Protein AF-I9Q8H5-F1 (afdb_monomer_lite)

Structure (mmCIF, N/CA/C/O backbone):
data_AF-I9Q8H5-F1
#
_entry.id   AF-I9Q8H5-F1
#
loop_
_atom_site.group_PDB
_atom_site.id
_atom_site.type_symbol
_atom_site.label_atom_id
_atom_site.label_alt_id
_atom_site.label_comp_id
_atom_site.label_asym_id
_atom_site.label_entity_id
_atom_site.label_seq_id
_atom_site.pdbx_PDB_ins_code
_atom_site.Cartn_x
_atom_site.Cartn_y
_atom_site.Cartn_z
_atom_site.occupancy
_atom_site.B_iso_or_equiv
_atom_site.auth_seq_id
_atom_site.auth_comp_id
_atom_site.auth_asym_id
_atom_site.auth_atom_id
_atom_site.pdbx_PDB_model_num
ATOM 1 N N . MET A 1 1 ? 17.494 -10.003 -11.909 1.00 40.56 1 MET A N 1
ATOM 2 C CA . MET A 1 1 ? 17.596 -9.037 -10.790 1.00 40.56 1 MET A CA 1
ATOM 3 C C . MET A 1 1 ? 16.696 -7.849 -11.119 1.00 40.56 1 MET A C 1
ATOM 5 O O . MET A 1 1 ? 16.893 -7.300 -12.181 1.00 40.56 1 MET A O 1
ATOM 9 N N . GLY A 1 2 ? 15.689 -7.416 -10.366 1.00 45.06 2 GLY A N 1
ATOM 10 C CA . GLY A 1 2 ? 15.198 -7.825 -9.058 1.00 45.06 2 GLY A CA 1
ATOM 11 C C . GLY A 1 2 ? 14.088 -6.865 -8.608 1.00 45.06 2 GLY A C 1
ATOM 12 O O . GLY A 1 2 ? 14.396 -5.853 -7.997 1.00 45.06 2 GLY A O 1
ATOM 13 N N . SER A 1 3 ? 12.819 -7.189 -8.875 1.00 42.25 3 SER A N 1
ATOM 14 C CA . SER A 1 3 ? 11.714 -6.251 -8.578 1.00 42.25 3 SER A CA 1
ATOM 15 C C . SER A 1 3 ? 10.619 -6.814 -7.671 1.00 42.25 3 SER A C 1
ATOM 17 O O . SER A 1 3 ? 9.745 -6.073 -7.247 1.00 42.25 3 SER A O 1
ATOM 19 N N . TYR A 1 4 ? 10.666 -8.102 -7.317 1.00 43.47 4 TYR A N 1
ATOM 20 C CA . TYR A 1 4 ? 9.568 -8.741 -6.566 1.00 43.47 4 TYR A CA 1
ATOM 21 C C . TYR A 1 4 ? 10.031 -9.506 -5.321 1.00 43.47 4 TYR A C 1
ATOM 23 O O . TYR A 1 4 ? 9.217 -9.984 -4.536 1.00 43.47 4 TYR A O 1
ATOM 31 N N . LYS A 1 5 ? 11.351 -9.579 -5.087 1.00 36.22 5 LYS A N 1
ATOM 32 C CA . LYS A 1 5 ? 11.931 -10.346 -3.971 1.00 36.22 5 LYS A CA 1
ATOM 33 C C . LYS A 1 5 ? 11.720 -9.691 -2.595 1.00 36.22 5 LYS A C 1
ATOM 35 O O . LYS A 1 5 ? 11.946 -10.343 -1.587 1.00 36.22 5 LYS A O 1
ATOM 40 N N . PHE A 1 6 ? 11.243 -8.445 -2.548 1.00 45.34 6 PHE A N 1
ATOM 41 C CA . PHE A 1 6 ? 10.942 -7.737 -1.296 1.00 45.34 6 PHE A CA 1
ATOM 42 C C . PHE A 1 6 ? 9.490 -7.881 -0.823 1.00 45.34 6 PHE A C 1
ATOM 44 O O . PHE A 1 6 ? 9.233 -7.825 0.373 1.00 45.34 6 PHE A O 1
ATOM 51 N N . ILE A 1 7 ? 8.541 -8.120 -1.732 1.00 45.59 7 ILE A N 1
ATOM 52 C CA . ILE A 1 7 ? 7.111 -8.227 -1.396 1.00 45.59 7 ILE A CA 1
ATOM 53 C C . ILE A 1 7 ? 6.712 -9.650 -0.974 1.00 45.59 7 ILE A C 1
ATOM 55 O O . ILE A 1 7 ? 5.669 -9.840 -0.366 1.00 45.59 7 ILE A O 1
ATOM 59 N N . LEU A 1 8 ? 7.551 -10.661 -1.214 1.00 44.62 8 LEU A N 1
ATOM 60 C CA . LEU A 1 8 ? 7.278 -12.047 -0.804 1.00 44.62 8 LEU A CA 1
ATOM 61 C C . LEU A 1 8 ? 7.878 -12.436 0.558 1.00 44.62 8 LEU A C 1
ATOM 63 O O . LEU A 1 8 ? 7.758 -13.584 0.972 1.00 44.62 8 LEU A O 1
ATOM 67 N N . ILE A 1 9 ? 8.450 -11.489 1.310 1.00 45.59 9 ILE A N 1
ATOM 68 C CA . ILE A 1 9 ? 8.857 -11.720 2.714 1.00 45.59 9 ILE A CA 1
ATOM 69 C C . ILE A 1 9 ? 7.646 -11.656 3.672 1.00 45.59 9 ILE A C 1
ATOM 71 O O . ILE A 1 9 ? 7.787 -11.707 4.889 1.00 45.59 9 ILE A O 1
ATOM 75 N N . TRP A 1 10 ? 6.431 -11.599 3.123 1.00 36.06 10 TRP A N 1
ATOM 76 C CA . TRP A 1 10 ? 5.165 -11.634 3.853 1.00 36.06 10 TRP A CA 1
ATOM 77 C C . TRP A 1 10 ? 4.875 -12.947 4.597 1.00 36.06 10 TRP A C 1
ATOM 79 O O . TRP A 1 10 ? 3.859 -13.032 5.277 1.00 36.06 10 TRP A O 1
ATOM 89 N N . PHE A 1 11 ? 5.759 -13.950 4.532 1.00 45.16 11 PHE A N 1
ATOM 90 C CA . PHE A 1 11 ? 5.576 -15.219 5.246 1.00 45.16 11 PHE A CA 1
ATOM 91 C C . PHE A 1 11 ? 6.716 -15.643 6.182 1.00 45.16 11 PHE A C 1
ATOM 93 O O . PHE A 1 11 ? 6.673 -16.750 6.712 1.00 45.16 11 PHE A O 1
ATOM 100 N N . GLY A 1 12 ? 7.721 -14.805 6.456 1.00 40.97 12 GLY A N 1
ATOM 101 C CA . GLY A 1 12 ? 8.827 -15.281 7.291 1.00 40.97 12 GLY A CA 1
ATOM 102 C C . GLY A 1 12 ? 9.800 -14.225 7.778 1.00 40.97 12 GLY A C 1
ATOM 103 O O . GLY A 1 12 ? 10.884 -14.076 7.228 1.00 40.97 12 GLY A O 1
ATOM 104 N N . GLY A 1 13 ? 9.437 -13.563 8.875 1.00 49.59 13 GLY A N 1
ATOM 105 C CA . GLY A 1 13 ? 10.364 -13.412 9.997 1.00 49.59 13 GLY A CA 1
ATOM 106 C C . GLY A 1 13 ? 11.635 -12.597 9.769 1.00 49.59 13 GLY A C 1
ATOM 107 O O . GLY A 1 13 ? 12.712 -13.042 10.150 1.00 49.59 13 GLY A O 1
ATOM 108 N N . THR A 1 14 ? 11.527 -11.368 9.264 1.00 44.81 14 THR A N 1
ATOM 109 C CA . THR A 1 14 ? 12.514 -10.340 9.630 1.00 44.81 14 THR A CA 1
ATOM 110 C C . THR A 1 14 ? 11.786 -9.085 10.101 1.00 44.81 14 THR A C 1
ATOM 112 O O . THR A 1 14 ? 10.843 -8.658 9.433 1.00 44.81 14 THR A O 1
ATOM 115 N N . PRO A 1 15 ? 12.189 -8.470 11.231 1.00 44.88 15 PRO A N 1
ATOM 116 C CA . PRO A 1 15 ? 11.691 -7.168 11.653 1.00 44.88 15 PRO A CA 1
ATOM 117 C C . PRO A 1 15 ? 12.343 -6.109 10.760 1.00 44.88 15 PRO A C 1
ATOM 119 O O . PRO A 1 15 ? 13.137 -5.281 11.204 1.00 44.88 15 PRO A O 1
ATOM 122 N N . LEU A 1 16 ? 12.093 -6.178 9.453 1.00 46.56 16 LEU A N 1
ATOM 123 C CA . LEU A 1 16 ? 12.578 -5.179 8.525 1.00 46.56 16 LEU A CA 1
ATOM 124 C C . LEU A 1 16 ? 11.653 -3.974 8.642 1.00 46.56 16 LEU A C 1
ATOM 126 O O . LEU A 1 16 ? 10.755 -3.815 7.828 1.00 46.56 16 LEU A O 1
ATOM 130 N N . ASN A 1 17 ? 11.881 -3.190 9.702 1.00 54.84 17 ASN A N 1
ATOM 131 C CA . ASN A 1 17 ? 11.375 -1.840 9.942 1.00 54.84 17 ASN A CA 1
ATOM 132 C C . ASN A 1 17 ? 10.104 -1.538 9.148 1.00 54.84 17 ASN A C 1
ATOM 134 O O . ASN A 1 17 ? 10.157 -0.992 8.051 1.00 54.84 17 ASN A O 1
ATOM 138 N N . GLU A 1 18 ? 8.973 -1.903 9.723 1.00 53.94 18 GLU A N 1
ATOM 139 C CA . GLU A 1 18 ? 7.631 -1.580 9.260 1.00 53.94 18 GLU A CA 1
ATOM 140 C C . GLU A 1 18 ? 7.487 -0.165 8.661 1.00 53.94 18 GLU A C 1
ATOM 142 O O . GLU A 1 18 ? 6.978 -0.007 7.551 1.00 53.94 18 GLU A O 1
ATOM 147 N N . TYR A 1 19 ? 8.089 0.840 9.305 1.00 57.19 19 TYR A N 1
ATOM 148 C CA . TYR A 1 19 ? 8.165 2.221 8.817 1.00 57.19 19 TYR A CA 1
ATOM 149 C C . TYR A 1 19 ? 8.825 2.372 7.434 1.00 57.19 19 TYR A C 1
ATOM 151 O O . TYR A 1 19 ? 8.426 3.219 6.638 1.00 57.19 19 TYR A O 1
ATOM 159 N N . ARG A 1 20 ? 9.833 1.553 7.107 1.00 65.06 20 ARG A N 1
ATOM 160 C CA . ARG A 1 20 ? 10.468 1.538 5.777 1.00 65.06 20 ARG A CA 1
ATOM 161 C C . ARG A 1 20 ? 9.576 0.884 4.727 1.00 65.06 20 ARG A C 1
ATOM 163 O O . ARG A 1 20 ? 9.661 1.268 3.564 1.00 65.06 20 ARG A O 1
ATOM 170 N N . GLY A 1 21 ? 8.737 -0.074 5.124 1.00 70.19 21 GLY A N 1
ATOM 171 C CA . GLY A 1 21 ? 7.793 -0.743 4.230 1.00 70.19 21 GLY A CA 1
ATOM 172 C C . GLY A 1 21 ? 6.774 0.236 3.657 1.00 70.19 21 GLY A C 1
ATOM 173 O O . GLY A 1 21 ? 6.605 0.303 2.443 1.00 70.19 21 GLY A O 1
ATOM 174 N N . VAL A 1 22 ? 6.175 1.066 4.513 1.00 75.62 22 VAL A N 1
ATOM 175 C CA . VAL A 1 22 ? 5.197 2.085 4.097 1.00 75.62 22 VAL A CA 1
ATOM 176 C C . VAL A 1 22 ? 5.843 3.135 3.203 1.00 75.62 22 VAL A C 1
ATOM 178 O O . VAL A 1 22 ? 5.330 3.402 2.122 1.00 75.62 22 VAL A O 1
ATOM 181 N N . SER A 1 23 ? 6.997 3.683 3.591 1.00 79.50 23 SER A N 1
ATOM 182 C CA . SER A 1 23 ? 7.698 4.678 2.768 1.00 79.50 23 SER A CA 1
ATOM 183 C C . SER A 1 23 ? 8.068 4.137 1.386 1.00 79.50 23 SER A C 1
ATOM 185 O O . SER A 1 23 ? 7.980 4.856 0.394 1.00 79.50 23 SER A O 1
ATOM 187 N N . LEU A 1 24 ? 8.438 2.856 1.297 1.00 80.25 24 LEU A N 1
ATOM 188 C CA . LEU A 1 24 ? 8.690 2.200 0.020 1.00 80.25 24 LEU A CA 1
ATOM 189 C C . LEU A 1 24 ? 7.399 2.030 -0.796 1.00 80.25 24 LEU A C 1
ATOM 191 O O . LEU A 1 24 ? 7.420 2.256 -2.001 1.00 80.25 24 LEU A O 1
ATOM 195 N N . LEU A 1 25 ? 6.280 1.670 -0.162 1.00 80.75 25 LEU A N 1
ATOM 196 C CA . LEU A 1 25 ? 4.976 1.584 -0.828 1.00 80.75 25 LEU A CA 1
ATOM 197 C C . LEU A 1 25 ? 4.501 2.945 -1.345 1.00 80.75 25 LEU A C 1
ATOM 199 O O . LEU A 1 25 ? 3.990 3.005 -2.456 1.00 80.75 25 LEU A O 1
ATOM 203 N N . VAL A 1 26 ? 4.725 4.025 -0.592 1.00 82.88 26 VAL A N 1
ATOM 204 C CA . VAL A 1 26 ? 4.438 5.405 -1.022 1.00 82.88 26 VAL A CA 1
ATOM 205 C C . VAL A 1 26 ? 5.317 5.804 -2.207 1.00 82.88 26 VAL A C 1
ATOM 207 O O . VAL A 1 26 ? 4.844 6.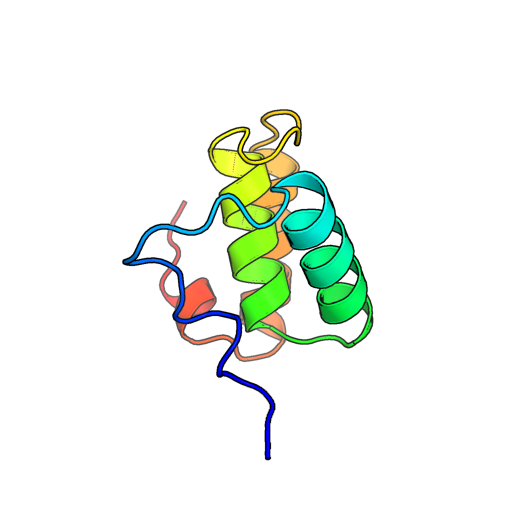393 -3.172 1.00 82.88 26 VAL A O 1
ATOM 210 N N . PHE A 1 27 ? 6.600 5.444 -2.189 1.00 84.56 27 PHE A N 1
ATOM 211 C CA . PHE A 1 27 ? 7.470 5.679 -3.340 1.00 84.56 27 PHE A CA 1
ATOM 212 C C . PHE A 1 27 ? 7.003 4.889 -4.574 1.00 84.56 27 PHE A C 1
ATOM 214 O O . PHE A 1 27 ? 6.967 5.410 -5.683 1.00 84.56 27 PHE A O 1
ATOM 221 N N . MET A 1 28 ? 6.598 3.633 -4.389 1.00 81.19 28 MET A N 1
ATOM 222 C CA . MET A 1 28 ? 6.078 2.806 -5.475 1.00 81.19 28 MET A CA 1
ATOM 223 C C . MET A 1 28 ? 4.699 3.265 -5.974 1.00 81.19 28 MET A C 1
ATOM 225 O O . MET A 1 28 ? 4.420 3.110 -7.160 1.00 81.19 28 MET A O 1
ATOM 229 N N . SER A 1 29 ? 3.847 3.839 -5.118 1.00 80.69 29 SER A N 1
ATOM 230 C CA . SER A 1 29 ? 2.564 4.408 -5.549 1.00 80.69 29 SER A CA 1
ATOM 231 C C . SER A 1 29 ? 2.765 5.650 -6.415 1.00 80.69 29 SER A C 1
ATOM 233 O O . SER A 1 29 ? 2.053 5.811 -7.398 1.00 80.69 29 SER A O 1
ATOM 235 N N . GLN A 1 30 ? 3.783 6.469 -6.128 1.00 81.69 30 GLN A N 1
ATOM 236 C CA . GLN A 1 30 ? 4.194 7.580 -6.999 1.00 81.69 30 GLN A CA 1
ATOM 237 C C . GLN A 1 30 ? 4.713 7.112 -8.365 1.00 81.69 30 GLN A C 1
ATOM 239 O O . GLN A 1 30 ? 4.645 7.859 -9.335 1.00 81.69 30 GLN A O 1
ATOM 244 N N . LEU A 1 31 ? 5.223 5.881 -8.449 1.00 81.31 31 LEU A N 1
ATOM 245 C CA . LEU A 1 31 ? 5.621 5.234 -9.702 1.00 81.31 31 LEU A CA 1
ATOM 246 C C . LEU A 1 31 ? 4.453 4.512 -10.397 1.00 81.31 31 LEU A C 1
ATOM 248 O O . LEU A 1 31 ? 4.696 3.704 -11.292 1.00 81.31 31 LEU A O 1
ATOM 252 N N . GLU A 1 32 ? 3.212 4.753 -9.960 1.00 81.06 32 GLU A N 1
ATOM 253 C CA . GLU A 1 32 ? 1.989 4.129 -10.483 1.00 81.06 32 GLU A CA 1
ATOM 254 C C . GLU A 1 32 ? 2.045 2.593 -10.461 1.00 81.06 32 GLU A C 1
ATOM 256 O O . GLU A 1 32 ? 1.446 1.911 -11.291 1.00 81.06 32 GLU A O 1
ATOM 261 N N . ILE A 1 33 ? 2.771 2.012 -9.495 1.00 83.00 33 ILE A N 1
ATOM 262 C CA . ILE A 1 33 ? 2.844 0.560 -9.341 1.00 83.00 33 ILE A CA 1
ATOM 263 C C . ILE A 1 33 ? 1.538 0.095 -8.687 1.00 83.00 33 ILE A C 1
ATOM 265 O O . ILE A 1 33 ? 1.348 0.294 -7.480 1.00 83.00 33 ILE A O 1
ATOM 269 N N . PRO A 1 34 ? 0.652 -0.603 -9.420 1.00 81.94 34 PRO A N 1
ATOM 270 C CA . PRO A 1 34 ? -0.714 -0.825 -8.952 1.00 81.94 34 PRO A CA 1
ATOM 271 C C . PRO A 1 34 ? -0.742 -1.692 -7.687 1.00 81.94 34 PRO A C 1
ATOM 273 O O . PRO A 1 34 ? -1.502 -1.455 -6.750 1.00 81.94 34 PRO A O 1
ATOM 276 N N . TYR A 1 35 ? 0.166 -2.665 -7.605 1.00 80.69 35 TYR A N 1
ATOM 277 C CA . TYR A 1 35 ? 0.285 -3.561 -6.457 1.00 80.69 35 TYR A CA 1
ATOM 278 C C . TYR A 1 35 ? 0.731 -2.846 -5.169 1.00 80.69 35 TYR A C 1
ATOM 280 O O . TYR A 1 35 ? 0.348 -3.247 -4.070 1.00 80.69 35 TYR A O 1
ATOM 288 N N . ALA A 1 36 ? 1.516 -1.770 -5.283 1.00 84.81 36 ALA A N 1
ATOM 289 C CA . ALA A 1 36 ? 1.945 -0.996 -4.124 1.00 84.81 36 ALA A CA 1
ATOM 290 C C . ALA A 1 36 ? 0.795 -0.177 -3.533 1.00 84.81 36 ALA A C 1
ATOM 292 O O . ALA A 1 36 ? 0.641 -0.138 -2.316 1.00 84.81 36 ALA A O 1
ATOM 293 N N . MET A 1 37 ? -0.054 0.398 -4.388 1.00 85.81 37 MET A N 1
ATOM 294 C CA . MET A 1 37 ? -1.268 1.102 -3.965 1.00 85.81 37 MET A CA 1
ATOM 295 C C . MET A 1 37 ? -2.239 0.167 -3.241 1.00 85.81 37 MET A C 1
ATOM 297 O O . MET A 1 37 ? -2.786 0.537 -2.207 1.00 85.81 37 MET A O 1
ATOM 301 N N . TYR A 1 38 ? -2.379 -1.078 -3.712 1.00 86.38 38 TYR A N 1
ATOM 302 C CA . TYR A 1 38 ? -3.161 -2.101 -3.014 1.00 86.38 38 TYR A CA 1
ATOM 303 C C . TYR A 1 38 ? -2.595 -2.405 -1.615 1.00 86.38 38 TYR A C 1
ATOM 305 O O . TYR A 1 38 ? -3.321 -2.392 -0.623 1.00 86.38 38 TYR A O 1
ATOM 313 N N . LEU A 1 39 ? -1.283 -2.631 -1.496 1.00 84.38 39 LEU A N 1
ATOM 314 C CA . LEU A 1 39 ? -0.651 -2.888 -0.197 1.00 84.38 39 LEU A CA 1
ATOM 315 C C . LEU A 1 39 ? -0.715 -1.678 0.750 1.00 84.38 39 LEU A C 1
ATOM 317 O O . LEU A 1 39 ? -0.873 -1.859 1.957 1.00 84.38 39 LEU A O 1
ATOM 321 N N . LEU A 1 40 ? -0.628 -0.458 0.217 1.00 85.75 40 LEU A N 1
ATOM 322 C CA . LEU A 1 40 ? -0.803 0.770 0.988 1.00 85.75 40 LEU A CA 1
ATOM 323 C C . LEU A 1 40 ? -2.253 0.904 1.476 1.00 85.75 40 LEU A C 1
ATOM 325 O O . LEU A 1 40 ? -2.477 1.195 2.648 1.00 85.75 40 LEU A O 1
ATOM 329 N N . GLY A 1 41 ? -3.235 0.577 0.630 1.00 88.25 41 GLY A N 1
ATOM 330 C CA . GLY A 1 41 ? -4.639 0.486 1.031 1.00 88.25 41 GLY A CA 1
ATOM 331 C C . GLY A 1 41 ? -4.854 -0.528 2.158 1.00 88.25 41 GLY A C 1
ATOM 332 O O . GLY A 1 41 ? -5.498 -0.215 3.156 1.00 88.25 41 GLY A O 1
ATOM 333 N N . LYS A 1 42 ? -4.213 -1.704 2.087 1.00 85.06 42 LYS A N 1
ATOM 334 C CA . LYS A 1 42 ? -4.222 -2.702 3.175 1.00 85.06 42 LYS A CA 1
ATOM 335 C C . LYS A 1 42 ? -3.602 -2.166 4.467 1.00 85.06 42 LYS A C 1
ATOM 337 O O . LYS A 1 42 ? -4.088 -2.513 5.548 1.00 85.06 42 LYS A O 1
ATOM 342 N N . ALA A 1 43 ? -2.551 -1.348 4.367 1.00 85.31 43 ALA A N 1
ATOM 343 C CA . ALA A 1 43 ? -1.922 -0.691 5.512 1.00 85.31 43 ALA A CA 1
ATOM 344 C C . ALA A 1 43 ? -2.911 0.241 6.220 1.00 85.31 43 ALA A C 1
ATOM 346 O O . ALA A 1 43 ? -3.125 0.103 7.423 1.00 85.31 43 ALA A O 1
ATOM 347 N N . HIS A 1 44 ? -3.557 1.127 5.456 1.00 86.94 44 HIS A N 1
ATOM 348 C CA . HIS A 1 44 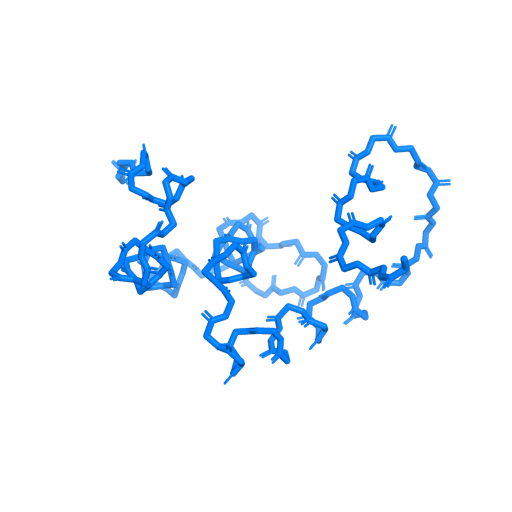? -4.560 2.068 5.952 1.00 86.94 44 HIS A CA 1
ATOM 349 C C . HIS A 1 44 ? -5.823 1.361 6.468 1.00 86.94 44 HIS A C 1
ATOM 351 O O . HIS A 1 44 ? -6.367 1.748 7.494 1.00 86.94 44 HIS A O 1
ATOM 357 N N . GLU A 1 45 ? -6.266 0.267 5.847 1.00 86.00 45 GLU A N 1
ATOM 358 C CA . GLU A 1 45 ? -7.417 -0.515 6.319 1.00 86.00 45 GLU A CA 1
ATOM 359 C C . GLU A 1 45 ? -7.175 -1.140 7.701 1.00 86.00 45 GLU A C 1
ATOM 361 O O . GLU A 1 45 ? -8.080 -1.188 8.537 1.00 86.00 45 GLU A O 1
ATOM 366 N N . ASN A 1 46 ? -5.965 -1.648 7.940 1.00 80.31 46 ASN A N 1
ATOM 367 C CA . ASN A 1 46 ? -5.644 -2.422 9.140 1.00 80.31 46 ASN A CA 1
ATOM 368 C C . ASN A 1 46 ? -4.890 -1.606 10.200 1.00 80.31 46 ASN A C 1
ATOM 370 O O . ASN A 1 46 ? -4.723 -2.085 11.319 1.00 80.31 46 ASN A O 1
ATOM 374 N N . GLY A 1 47 ? -4.477 -0.377 9.879 1.00 80.81 47 GLY A N 1
ATOM 375 C CA . GLY A 1 47 ? -3.638 0.448 10.747 1.00 80.81 47 GLY A CA 1
ATOM 376 C C . GLY A 1 47 ? -2.259 -0.178 10.982 1.00 80.81 47 GLY A C 1
ATOM 377 O O . GLY A 1 47 ? -1.778 -0.227 12.112 1.00 80.81 47 GLY A O 1
ATOM 378 N N . LEU A 1 48 ? -1.670 -0.764 9.935 1.00 75.38 48 LEU A N 1
ATOM 379 C CA . LEU A 1 48 ? -0.405 -1.497 10.028 1.00 75.38 48 LEU A CA 1
ATOM 380 C C . LEU A 1 48 ? 0.795 -0.571 9.837 1.00 75.38 48 LEU A C 1
ATOM 382 O O . LEU A 1 48 ? 0.712 0.456 9.167 1.00 75.38 48 LEU A O 1
ATOM 386 N N . TRP A 1 49 ? 1.936 -0.979 10.392 1.00 70.12 49 TRP A N 1
ATOM 387 C CA . TRP A 1 49 ? 3.241 -0.350 10.168 1.00 70.12 49 TRP A CA 1
ATOM 388 C C . TRP A 1 49 ? 3.328 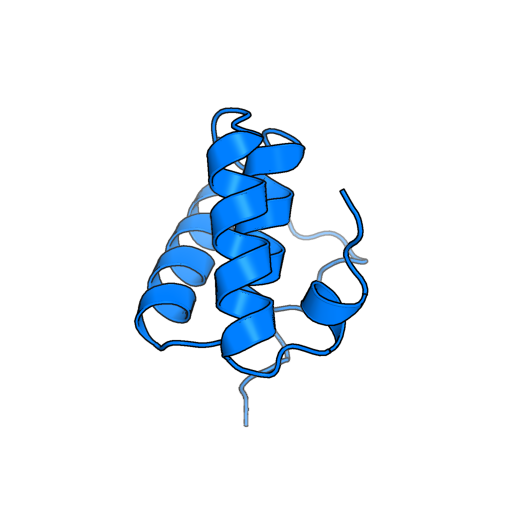1.141 10.533 1.00 70.12 49 TRP A C 1
ATOM 390 O O . TRP A 1 49 ? 4.037 1.912 9.887 1.00 70.12 49 TRP A O 1
ATOM 400 N N . GLY A 1 50 ? 2.594 1.547 11.572 1.00 70.88 50 GLY A N 1
ATOM 401 C CA . GLY A 1 50 ? 2.553 2.934 12.045 1.00 70.88 50 GLY A CA 1
ATOM 402 C C . GLY A 1 50 ? 1.640 3.851 11.227 1.00 70.88 50 GLY A C 1
ATOM 403 O O . GLY A 1 50 ? 1.626 5.057 11.462 1.00 70.88 50 GLY A O 1
ATOM 404 N N . VAL A 1 51 ? 0.870 3.303 10.282 1.00 79.00 51 VAL A N 1
ATOM 405 C CA . VAL A 1 51 ? -0.139 4.047 9.524 1.00 79.00 51 VAL A CA 1
ATOM 406 C C . VAL A 1 51 ? -1.436 4.100 10.322 1.00 79.00 51 VAL A C 1
ATOM 408 O O . VAL A 1 51 ? -1.911 3.082 10.823 1.00 79.00 51 VAL A O 1
ATOM 411 N N . SER A 1 52 ? -2.029 5.288 10.427 1.00 80.81 52 SER A N 1
ATOM 412 C CA . SER A 1 52 ? -3.355 5.444 11.023 1.00 80.81 52 SER A CA 1
ATOM 413 C C . SER A 1 52 ? -4.405 4.726 10.190 1.00 80.81 52 SER A C 1
ATOM 415 O O . SER A 1 52 ? -4.400 4.787 8.958 1.00 80.81 52 SER A O 1
ATOM 417 N N . LYS A 1 53 ? -5.331 4.063 10.882 1.00 86.69 53 LYS A N 1
ATOM 418 C CA . LYS A 1 53 ? -6.430 3.369 10.229 1.00 86.69 53 LYS A CA 1
ATOM 419 C C . LYS A 1 53 ? -7.341 4.375 9.526 1.00 86.69 53 LYS A C 1
ATOM 421 O O . LYS A 1 53 ? -8.010 5.157 10.196 1.00 86.69 53 LYS A O 1
ATOM 426 N N . ASP A 1 54 ? -7.387 4.311 8.204 1.00 88.12 54 ASP A N 1
ATOM 427 C CA . ASP A 1 54 ? -8.211 5.166 7.357 1.00 88.12 54 ASP A CA 1
ATOM 428 C C . ASP A 1 54 ? -8.837 4.324 6.242 1.00 88.12 54 ASP A C 1
ATOM 430 O O . ASP A 1 54 ? -8.176 3.865 5.310 1.00 88.12 54 ASP A O 1
ATOM 434 N N . LYS A 1 55 ? -10.135 4.059 6.374 1.00 85.81 55 LYS A N 1
ATOM 435 C CA . LYS A 1 55 ? -10.852 3.219 5.414 1.00 85.81 55 LYS A CA 1
ATOM 436 C C . LYS A 1 55 ? -11.148 3.958 4.114 1.00 85.81 55 LYS A C 1
ATOM 438 O O . LYS A 1 55 ? -11.154 3.323 3.062 1.00 85.81 55 LYS A O 1
ATOM 443 N N . ASP A 1 56 ? -11.381 5.263 4.179 1.00 88.62 56 ASP A N 1
ATOM 444 C CA . ASP A 1 56 ? -11.725 6.056 3.002 1.00 88.62 56 ASP A CA 1
ATOM 445 C C . ASP A 1 56 ? -10.498 6.198 2.096 1.00 88.62 56 ASP A C 1
ATOM 447 O O . ASP A 1 56 ? -10.581 5.985 0.882 1.00 88.62 56 ASP A O 1
ATOM 451 N N . GLU A 1 57 ? -9.331 6.436 2.700 1.00 86.19 57 GLU A N 1
ATOM 452 C CA . GLU A 1 57 ? -8.046 6.452 2.000 1.00 86.19 57 GLU A CA 1
ATOM 453 C C . GLU A 1 57 ? -7.723 5.085 1.379 1.00 86.19 57 GLU A C 1
ATOM 455 O O . GLU A 1 57 ? -7.325 5.003 0.213 1.00 86.19 57 GLU A O 1
ATOM 460 N N . ALA A 1 58 ? -7.964 3.993 2.115 1.00 88.81 58 ALA A N 1
ATOM 461 C CA . ALA A 1 58 ? -7.766 2.640 1.605 1.00 88.81 58 ALA A CA 1
ATOM 462 C C . ALA A 1 58 ? -8.623 2.358 0.360 1.00 88.81 58 ALA A C 1
ATOM 464 O O . ALA A 1 58 ? -8.107 1.875 -0.648 1.00 88.81 58 ALA A O 1
ATOM 465 N N . ILE A 1 59 ? -9.912 2.712 0.396 1.00 89.06 59 ILE A N 1
ATOM 466 C CA . ILE A 1 59 ? -10.833 2.539 -0.737 1.00 89.06 59 ILE A CA 1
ATOM 467 C C . ILE A 1 59 ? -10.383 3.368 -1.943 1.00 89.06 59 ILE A C 1
ATOM 469 O O . ILE A 1 59 ? -10.442 2.877 -3.076 1.00 89.06 59 ILE A O 1
ATOM 473 N N . ARG A 1 60 ? -9.901 4.600 -1.727 1.00 88.25 60 ARG A N 1
ATOM 474 C CA . ARG A 1 60 ? -9.368 5.436 -2.813 1.00 88.25 60 ARG A CA 1
ATOM 475 C C . ARG A 1 60 ? -8.174 4.763 -3.488 1.00 88.25 60 ARG A C 1
ATOM 477 O O . ARG A 1 60 ? -8.171 4.632 -4.711 1.00 88.25 60 ARG A O 1
ATOM 484 N N . LEU A 1 61 ? -7.222 4.271 -2.695 1.00 88.06 61 LEU A N 1
ATOM 485 C CA . LEU A 1 61 ? -6.025 3.580 -3.181 1.00 88.06 61 LEU A CA 1
ATOM 486 C C . LEU A 1 61 ? -6.358 2.280 -3.923 1.00 88.06 61 LEU A C 1
ATOM 488 O O . LEU A 1 61 ? -5.754 1.992 -4.956 1.00 88.06 61 LEU A O 1
ATOM 492 N N . TYR A 1 62 ? -7.342 1.509 -3.453 1.00 87.06 62 TYR A N 1
ATOM 493 C CA . TYR A 1 62 ? -7.804 0.317 -4.167 1.00 87.06 62 TYR A CA 1
ATOM 494 C C . TYR A 1 62 ? -8.443 0.656 -5.508 1.00 87.06 62 TYR A C 1
ATOM 496 O O . TYR A 1 62 ? -8.164 -0.006 -6.506 1.00 87.06 62 TYR A O 1
ATOM 504 N N . ARG A 1 63 ? -9.266 1.707 -5.565 1.00 86.81 63 ARG A N 1
ATOM 505 C CA . ARG A 1 63 ? -9.887 2.145 -6.818 1.00 86.81 63 ARG A CA 1
ATOM 506 C C . ARG A 1 63 ? -8.841 2.608 -7.829 1.00 86.81 63 ARG A C 1
ATOM 508 O O . ARG A 1 63 ? -8.931 2.264 -9.002 1.00 86.81 63 ARG A O 1
ATOM 515 N N . GLU A 1 64 ? -7.841 3.352 -7.375 1.00 86.00 64 GLU A N 1
ATOM 516 C CA . GLU A 1 64 ? -6.746 3.828 -8.221 1.00 86.00 64 GLU A CA 1
ATOM 517 C C . GLU A 1 64 ? -5.874 2.666 -8.717 1.00 86.00 64 GLU A C 1
ATOM 519 O O . GLU A 1 64 ? -5.609 2.542 -9.912 1.00 86.00 64 GLU A O 1
ATOM 524 N N . SER A 1 65 ? -5.552 1.727 -7.826 1.00 86.56 65 SER A N 1
ATOM 525 C CA . SER A 1 65 ? -4.879 0.472 -8.164 1.00 86.56 65 SER A CA 1
ATOM 526 C C . SER A 1 65 ? -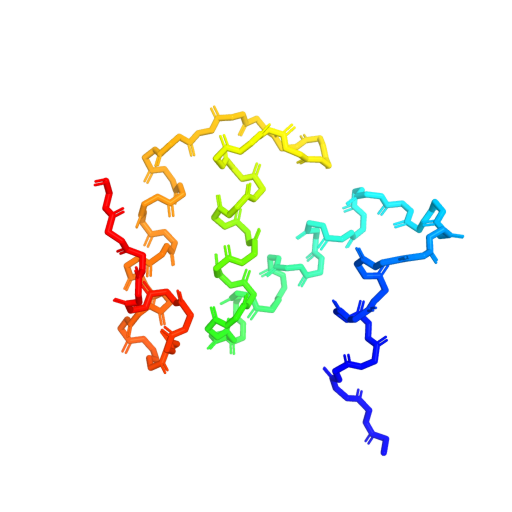5.652 -0.342 -9.214 1.00 86.56 65 SER A C 1
ATOM 528 O O . SER A 1 65 ? -5.062 -0.846 -10.173 1.00 86.56 65 SER A O 1
ATOM 530 N N . ALA A 1 66 ? -6.977 -0.443 -9.078 1.00 85.19 66 ALA A N 1
ATOM 531 C CA . ALA A 1 66 ? -7.830 -1.132 -10.042 1.00 85.19 66 ALA A CA 1
ATOM 532 C C . ALA A 1 66 ? -7.856 -0.411 -11.401 1.00 85.19 66 ALA A C 1
ATOM 534 O O . ALA A 1 66 ? -7.766 -1.069 -12.436 1.00 85.19 66 ALA A O 1
ATOM 535 N N . ASN A 1 67 ? -7.900 0.926 -11.412 1.00 85.75 67 ASN A N 1
ATOM 536 C CA . ASN A 1 67 ? -7.842 1.722 -12.643 1.00 85.75 67 ASN A CA 1
ATOM 537 C C . ASN A 1 67 ? -6.526 1.524 -13.410 1.00 85.75 67 ASN A C 1
ATOM 539 O O . ASN A 1 67 ? -6.534 1.499 -14.637 1.00 85.75 67 ASN A O 1
ATOM 543 N N . LEU A 1 68 ? -5.412 1.325 -12.701 1.00 81.62 68 LEU A N 1
ATOM 544 C CA . LEU A 1 68 ? -4.103 1.046 -13.301 1.00 81.62 68 LEU A CA 1
ATOM 545 C C . LEU A 1 68 ? -3.921 -0.420 -13.742 1.00 81.62 68 LEU A C 1
ATOM 547 O O . LEU A 1 68 ? -2.833 -0.814 -14.161 1.00 81.62 68 LEU A O 1
ATOM 551 N N . GLY A 1 69 ? -4.961 -1.255 -13.652 1.00 79.00 69 GLY A N 1
ATOM 552 C CA . GLY A 1 69 ? -4.904 -2.642 -14.116 1.00 79.00 69 GLY A CA 1
ATOM 553 C C . GLY A 1 69 ? -4.505 -3.662 -13.046 1.00 79.00 69 GLY A C 1
ATOM 554 O O . GLY A 1 69 ? -4.177 -4.799 -13.391 1.00 79.00 69 GLY A O 1
ATOM 555 N N . CYS A 1 70 ? -4.511 -3.309 -11.753 1.00 74.56 70 CYS A N 1
ATOM 556 C CA . CYS A 1 70 ? -4.226 -4.289 -10.705 1.00 74.56 70 CYS A CA 1
ATOM 557 C C . CYS A 1 70 ? -5.374 -5.284 -10.554 1.00 74.56 70 CYS A C 1
ATOM 559 O O . CYS A 1 70 ? -6.402 -4.978 -9.950 1.00 74.56 70 CYS A O 1
ATOM 561 N N . THR A 1 71 ? -5.167 -6.520 -10.993 1.00 75.06 71 THR A N 1
ATOM 562 C CA . THR A 1 71 ? -6.133 -7.609 -10.789 1.00 75.06 71 THR A CA 1
ATOM 563 C C . THR A 1 71 ? -6.419 -7.884 -9.310 1.00 75.06 71 THR A C 1
ATOM 565 O O . THR A 1 71 ? -7.547 -8.223 -8.963 1.00 75.06 71 THR A O 1
ATOM 568 N N . ALA A 1 72 ? -5.437 -7.678 -8.424 1.00 70.06 72 ALA A N 1
ATOM 569 C CA . ALA A 1 72 ? -5.619 -7.834 -6.980 1.00 70.06 72 ALA A CA 1
ATOM 570 C C . ALA A 1 72 ? -6.585 -6.793 -6.386 1.00 70.06 72 ALA A C 1
ATOM 572 O O . ALA A 1 72 ? -7.383 -7.133 -5.518 1.00 70.06 72 ALA A O 1
ATOM 573 N N . ALA A 1 73 ? -6.553 -5.550 -6.877 1.00 70.19 73 ALA A N 1
ATOM 574 C CA . ALA A 1 73 ? -7.481 -4.508 -6.443 1.00 70.19 73 ALA A CA 1
ATOM 575 C C . ALA A 1 73 ? -8.825 -4.559 -7.184 1.00 70.19 73 ALA A C 1
ATOM 577 O O . ALA A 1 73 ? -9.843 -4.193 -6.613 1.00 70.19 73 ALA A O 1
ATOM 578 N N . MET A 1 74 ? -8.866 -5.069 -8.419 1.00 72.38 74 MET A N 1
ATOM 579 C CA . MET A 1 74 ? -10.124 -5.317 -9.142 1.00 72.38 74 MET A CA 1
ATOM 580 C C . MET A 1 74 ? -11.014 -6.355 -8.448 1.00 72.38 74 MET A C 1
ATOM 582 O O . MET A 1 74 ? -12.234 -6.292 -8.565 1.00 72.38 74 MET A O 1
ATOM 586 N N . LEU A 1 75 ? -10.411 -7.310 -7.732 1.00 67.12 75 LEU A N 1
ATOM 587 C CA . LEU A 1 75 ? -11.134 -8.288 -6.914 1.00 67.12 75 LEU A CA 1
ATOM 588 C C . LEU A 1 75 ? -11.602 -7.718 -5.566 1.00 67.12 75 LEU A C 1
ATOM 590 O O . LEU A 1 75 ? -12.384 -8.373 -4.878 1.00 67.12 75 LEU A O 1
ATOM 594 N N . PHE A 1 76 ? -11.140 -6.528 -5.174 1.00 63.84 76 PHE A N 1
ATOM 595 C CA . PHE A 1 76 ? -11.549 -5.895 -3.928 1.00 63.84 76 PHE A CA 1
ATOM 596 C C . PHE A 1 76 ? -12.969 -5.328 -4.079 1.00 63.84 76 PHE A C 1
ATOM 598 O O . PHE A 1 76 ? -13.186 -4.330 -4.767 1.00 63.84 76 PHE A O 1
ATOM 605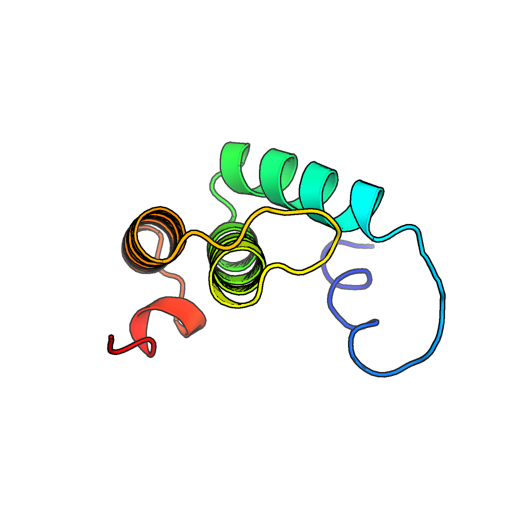 N N . GLN A 1 77 ? -13.941 -5.979 -3.438 1.00 49.12 77 GLN A N 1
ATOM 606 C CA . GLN A 1 77 ? -15.291 -5.448 -3.245 1.00 49.12 77 GLN A CA 1
ATOM 607 C C . GLN A 1 77 ? -15.396 -4.888 -1.812 1.00 49.12 77 GLN A C 1
ATOM 609 O O . GLN A 1 77 ? -14.939 -5.568 -0.892 1.00 49.12 77 GLN A O 1
ATOM 614 N N . PRO A 1 78 ? -15.911 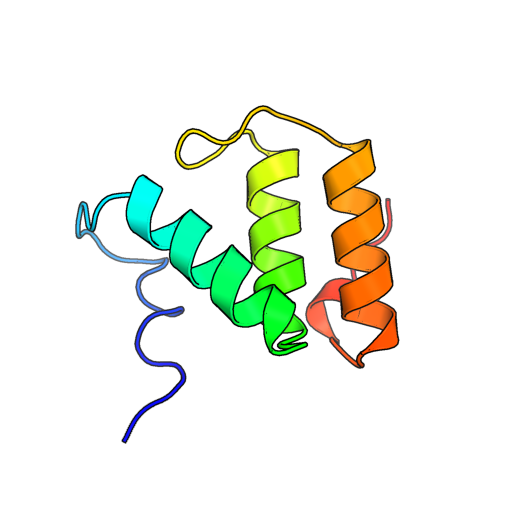-3.654 -1.631 1.00 50.97 78 PRO A N 1
ATOM 615 C CA . PRO A 1 78 ? -16.009 -2.988 -0.329 1.00 50.97 78 PRO A CA 1
ATOM 616 C C . PRO A 1 78 ? -16.973 -3.674 0.647 1.00 50.97 78 PRO A C 1
ATOM 618 O O . PRO A 1 78 ? -17.940 -4.320 0.180 1.00 50.97 78 PRO A O 1
#

InterPro domains:
  IPR006597 Sel1-like repeat [PF08238] (34-69)
  IPR006597 Sel1-like repeat [SM00671] (34-70)
  IPR011990 Tetratricopeptide-like helical domain superfamily [G3DSA:1.25.40.10] (5-76)

pLDDT: mean 71.67, std 16.85, range [36.06, 89.06]

Foldseek 3Di:
DDDCPVVVCVPDDDPPQLLVLLVVLVVVVVVVNLVSLQVNLVCLCVVTSVRDNDNVSSLVSLVSSVVSPNPVSVPDDD

Secondary structure (DSSP, 8-state):
--SSTTGGGGGS-----HHHHHHHHHHHHHTT-HHHHHHHHHHHHHT-TT----HHHHHHHHHHHHHTT-HHHHT---

Organism: NCBI:txid997876

Sequence (78 aa):
MGSYKFILIWFGGTPLNEYRGVSLLVFMSQLEIPYAMYLLGKAHENGLWGVSKDKDEAIRLYRESANLGCTAAMLFQP

Radius of gyration: 12.2 Å; chains: 1; bounding box: 34×23×26 Å